Protein AF-A0A381RPK9-F1 (afdb_monomer_lite)

Organism: NCBI:txid408172

Foldseek 3Di:
DQDPVVQQVVQLVVLQVLLCVLLVHRWAFDPQCVPPNFAGTWDDFAQFIEGEHTEEEQDDDPVNVVVSQVSQVCRQVVDPPGRHYWRKYWYDNNPDPFIKIKTQPVLVVCLVVVDPDDDDDDSPDIDIDGSNVVSVSSCSNVPVDDDPDPPPPDDDD

InterPro domains:
  IPR011335 Restriction endonuclease type II-like [SSF52980] (7-74)
  IPR056931 Phage T5 D14-like [PF24608] (3-112)

Sequence (157 aa):
MTNSRDKGKRGEREVCHLLTEYLEQPITRELGASRDGGCDIKITMGQFTYFVEVKLYRKVTQASVAEWWTQAVRQANDDEHALNPVPVLIYRQSHWKHWEVMIPLHYMLWQLESTDKAMGKPHTHTVTICIKFLTHLMRMDTDGTISHGTMDIHMEK

pLDDT: mean 81.62, std 20.51, range [25.61, 98.56]

Structure (mmCIF, N/CA/C/O backbone):
data_AF-A0A381RPK9-F1
#
_entry.id   AF-A0A381RPK9-F1
#
loop_
_atom_site.group_PDB
_atom_site.id
_atom_site.type_symbol
_atom_site.label_atom_id
_atom_site.label_alt_id
_atom_site.label_comp_id
_atom_site.label_asym_id
_atom_site.label_entity_id
_atom_site.label_seq_id
_atom_site.pdbx_PDB_ins_code
_atom_site.Cartn_x
_atom_site.Cartn_y
_atom_site.Cartn_z
_atom_site.occupancy
_atom_site.B_iso_or_equiv
_atom_site.auth_seq_id
_atom_site.auth_comp_id
_atom_site.auth_asym_id
_atom_site.auth_atom_id
_atom_site.pdbx_PDB_model_num
ATOM 1 N N . MET A 1 1 ? -0.263 9.984 -26.248 1.00 39.69 1 MET A N 1
ATOM 2 C CA . MET A 1 1 ? 0.845 9.990 -25.269 1.00 39.69 1 MET A CA 1
ATOM 3 C C . MET A 1 1 ? 0.222 9.887 -23.877 1.00 39.69 1 MET A C 1
ATOM 5 O O . MET A 1 1 ? -0.329 10.868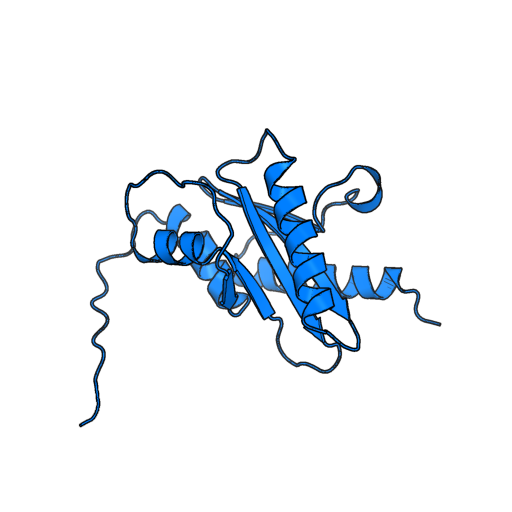 -23.406 1.00 39.69 1 MET A O 1
ATOM 9 N N . THR A 1 2 ? 0.146 8.694 -23.276 1.00 43.03 2 THR A N 1
ATOM 10 C CA . THR A 1 2 ? -0.501 8.514 -21.958 1.00 43.03 2 THR A CA 1
ATOM 11 C C . THR A 1 2 ? 0.419 9.074 -20.878 1.00 43.03 2 THR A C 1
ATOM 13 O O . THR A 1 2 ? 1.539 8.580 -20.721 1.00 43.03 2 THR A O 1
ATOM 16 N N . ASN A 1 3 ? -0.027 10.121 -20.186 1.00 55.28 3 ASN A N 1
ATOM 17 C CA . ASN A 1 3 ? 0.783 10.878 -19.239 1.00 55.28 3 ASN A CA 1
ATOM 18 C C . ASN A 1 3 ? 1.154 9.989 -18.034 1.00 55.28 3 ASN A C 1
ATOM 20 O O . ASN A 1 3 ? 0.355 9.150 -17.616 1.00 55.28 3 ASN A O 1
ATOM 24 N N . SER A 1 4 ? 2.355 10.148 -17.467 1.00 61.94 4 SER A N 1
ATOM 25 C CA . SER A 1 4 ? 2.826 9.353 -16.311 1.00 61.94 4 SER A CA 1
ATOM 26 C C . SER A 1 4 ? 1.820 9.395 -15.146 1.00 61.94 4 SER A C 1
ATOM 28 O O . SER A 1 4 ? 1.521 8.382 -14.514 1.00 61.94 4 SER A O 1
ATOM 30 N N . ARG A 1 5 ? 1.180 10.558 -14.971 1.00 63.41 5 ARG A N 1
ATOM 31 C CA . ARG A 1 5 ? 0.108 10.810 -13.997 1.00 63.41 5 ARG A CA 1
ATOM 32 C C . ARG A 1 5 ? -1.127 9.925 -14.179 1.00 63.41 5 ARG A C 1
ATOM 34 O O . ARG A 1 5 ? -1.723 9.515 -13.189 1.00 63.41 5 ARG A O 1
ATOM 41 N N . ASP A 1 6 ? -1.506 9.603 -15.412 1.00 68.69 6 ASP A N 1
ATOM 42 C CA . ASP A 1 6 ? -2.689 8.773 -15.679 1.00 68.69 6 ASP A CA 1
ATOM 43 C C . ASP A 1 6 ? -2.424 7.300 -15.355 1.00 68.69 6 ASP A C 1
ATOM 45 O O . ASP A 1 6 ? -3.332 6.572 -14.951 1.00 68.69 6 ASP A O 1
ATOM 49 N N . LYS A 1 7 ? -1.167 6.858 -15.504 1.00 67.94 7 LYS A N 1
ATOM 50 C CA . LYS A 1 7 ? -0.735 5.501 -15.145 1.00 67.94 7 LYS A CA 1
ATOM 51 C C . LYS A 1 7 ? -0.671 5.312 -13.632 1.00 67.94 7 LYS A C 1
ATOM 53 O O . LYS A 1 7 ? -1.172 4.296 -13.162 1.00 67.94 7 LYS A O 1
ATOM 58 N N . GLY A 1 8 ? -0.145 6.300 -12.900 1.00 75.06 8 GLY A N 1
ATOM 59 C CA . GLY A 1 8 ? -0.203 6.321 -11.432 1.00 75.06 8 GLY A CA 1
ATOM 60 C C . GLY A 1 8 ? -1.648 6.225 -10.946 1.00 75.06 8 GLY A C 1
ATOM 61 O O . GLY A 1 8 ? -2.020 5.261 -10.281 1.00 75.06 8 GLY A O 1
ATOM 62 N N . LYS A 1 9 ? -2.518 7.103 -11.472 1.00 83.50 9 LYS A N 1
ATOM 63 C CA . LYS A 1 9 ? -3.947 7.096 -11.132 1.00 83.50 9 LYS A CA 1
ATOM 64 C C . LYS A 1 9 ? -4.649 5.772 -11.399 1.00 83.50 9 LYS A C 1
ATOM 66 O O . LYS A 1 9 ? -5.527 5.389 -10.631 1.00 83.50 9 LYS A O 1
ATOM 71 N N . ARG A 1 10 ? -4.299 5.088 -12.490 1.00 90.12 10 ARG A N 1
ATOM 72 C CA . ARG A 1 10 ? -4.849 3.769 -12.816 1.00 90.12 10 ARG A CA 1
ATOM 73 C C . ARG A 1 10 ? -4.418 2.711 -11.803 1.00 90.12 10 ARG A C 1
ATOM 75 O O . ARG A 1 10 ? -5.279 1.971 -11.347 1.00 90.12 10 ARG A O 1
ATOM 82 N N . GLY A 1 11 ? -3.128 2.654 -11.472 1.00 92.81 11 GLY A N 1
ATOM 83 C CA . GLY A 1 11 ? -2.601 1.691 -10.505 1.00 92.81 11 GLY A CA 1
ATOM 84 C C . GLY A 1 11 ? -3.250 1.858 -9.135 1.00 92.81 11 GLY A C 1
ATOM 85 O O . GLY A 1 11 ? -3.808 0.906 -8.605 1.00 92.81 11 GLY A O 1
ATOM 86 N N . GLU A 1 12 ? -3.278 3.089 -8.626 1.00 94.69 12 GLU A N 1
ATOM 87 C CA . GLU A 1 12 ? -3.901 3.405 -7.338 1.00 94.69 12 GLU A CA 1
ATOM 88 C C . GLU A 1 12 ? -5.398 3.034 -7.310 1.00 94.69 12 GLU A C 1
ATOM 90 O O . GLU A 1 12 ? -5.875 2.447 -6.346 1.00 94.69 12 GLU A O 1
ATOM 95 N N . ARG A 1 13 ? -6.150 3.309 -8.388 1.00 95.25 13 ARG A N 1
ATOM 96 C CA . ARG A 1 13 ? -7.575 2.931 -8.484 1.00 95.25 13 ARG A CA 1
ATOM 97 C C . ARG A 1 13 ? -7.794 1.421 -8.494 1.00 95.25 13 ARG A C 1
ATOM 99 O O . ARG A 1 13 ? -8.740 0.949 -7.875 1.00 95.25 13 ARG A O 1
ATOM 106 N N . GLU A 1 14 ? -6.954 0.681 -9.211 1.00 96.62 14 GLU A N 1
ATOM 107 C CA . GLU A 1 14 ? -7.029 -0.781 -9.256 1.00 96.62 14 GLU A CA 1
ATOM 108 C C . GLU A 1 14 ? -6.756 -1.384 -7.874 1.00 96.62 14 GLU A C 1
ATOM 110 O O . GLU A 1 14 ? -7.495 -2.256 -7.429 1.00 96.62 14 GLU A O 1
ATOM 115 N N . VAL A 1 15 ? -5.753 -0.864 -7.161 1.00 97.88 15 VAL A N 1
ATOM 116 C CA . VAL A 1 15 ? -5.455 -1.280 -5.786 1.00 97.88 15 VAL A CA 1
ATOM 117 C C . VAL A 1 15 ? -6.607 -0.942 -4.836 1.00 97.88 15 VAL A C 1
ATOM 119 O O . VAL A 1 15 ? -7.032 -1.820 -4.094 1.00 97.88 15 VAL A O 1
ATOM 122 N N . CYS A 1 16 ? -7.180 0.266 -4.891 1.00 97.75 16 CYS A N 1
ATOM 123 C CA . CYS A 1 16 ? -8.367 0.608 -4.095 1.00 97.75 16 CYS A CA 1
ATOM 124 C C . CYS A 1 16 ? -9.542 -0.340 -4.354 1.00 97.75 16 CYS A C 1
ATOM 126 O O . CYS A 1 16 ? -10.229 -0.722 -3.410 1.00 97.75 16 CYS A O 1
ATOM 128 N N . HIS A 1 17 ? -9.773 -0.729 -5.611 1.00 97.88 17 HIS A N 1
ATOM 129 C CA . HIS A 1 17 ? -10.835 -1.670 -5.958 1.00 97.88 17 HIS A CA 1
ATOM 130 C C . HIS A 1 17 ? -10.601 -3.045 -5.324 1.00 97.88 17 HIS A C 1
ATOM 132 O O . HIS A 1 17 ? -11.497 -3.553 -4.660 1.00 97.88 17 HIS A O 1
ATOM 138 N N . LEU A 1 18 ? -9.388 -3.594 -5.450 1.00 98.00 18 LEU A N 1
ATOM 139 C CA . LEU A 1 18 ? -9.024 -4.879 -4.841 1.00 98.00 18 LEU A CA 1
ATOM 140 C C . LEU A 1 18 ? -9.113 -4.840 -3.311 1.00 98.00 18 LEU A C 1
ATOM 142 O O . LEU A 1 18 ? -9.632 -5.765 -2.698 1.00 98.00 18 LEU A O 1
ATOM 146 N N . LEU A 1 19 ? -8.627 -3.765 -2.686 1.00 98.06 19 LEU A N 1
ATOM 147 C CA . LEU A 1 19 ? -8.728 -3.590 -1.237 1.00 98.06 19 LEU A CA 1
ATOM 148 C C . LEU A 1 19 ? -10.188 -3.450 -0.793 1.00 98.06 19 LEU A C 1
ATOM 150 O O . LEU A 1 19 ? -10.560 -4.036 0.214 1.00 98.06 19 LEU A O 1
ATOM 154 N N . THR A 1 20 ? -11.022 -2.735 -1.554 1.00 97.62 20 THR A N 1
ATOM 155 C CA . THR A 1 20 ? -12.463 -2.619 -1.277 1.00 97.62 20 THR A CA 1
ATOM 156 C C . THR A 1 20 ? -13.158 -3.972 -1.362 1.00 97.62 20 THR A C 1
ATOM 158 O O . THR A 1 20 ? -13.935 -4.319 -0.478 1.00 97.62 20 THR A O 1
ATOM 161 N N . GLU A 1 21 ? -12.864 -4.744 -2.409 1.00 97.56 21 GLU A N 1
ATOM 162 C CA . GLU A 1 21 ? -13.416 -6.083 -2.614 1.00 97.56 21 GLU A CA 1
ATOM 163 C C . GLU A 1 21 ? -13.038 -7.024 -1.467 1.00 97.56 21 GLU A C 1
ATOM 165 O O . GLU A 1 21 ? -13.903 -7.686 -0.904 1.00 97.56 21 GLU A O 1
ATOM 170 N N . TYR A 1 22 ? -11.758 -7.067 -1.091 1.00 96.94 22 TYR A N 1
ATOM 171 C CA . TYR A 1 22 ? -11.274 -8.021 -0.095 1.00 96.94 22 TYR A CA 1
ATOM 172 C C . TYR A 1 22 ? -11.479 -7.594 1.353 1.00 96.94 22 TYR A C 1
ATOM 174 O O . TYR A 1 22 ? -11.533 -8.468 2.210 1.00 96.94 22 TYR A O 1
ATOM 182 N N . LEU A 1 23 ? -11.544 -6.293 1.648 1.00 95.31 23 LEU A N 1
ATOM 183 C CA . LEU A 1 23 ? -11.845 -5.800 2.994 1.00 95.31 23 LEU A CA 1
ATOM 184 C C . LEU A 1 23 ? -13.345 -5.608 3.218 1.00 95.31 23 LEU A C 1
ATOM 186 O O . LEU A 1 23 ? -13.746 -5.487 4.371 1.00 95.31 23 LEU A O 1
ATOM 190 N N . GLU A 1 24 ? -14.161 -5.638 2.160 1.00 95.38 24 GLU A N 1
ATOM 191 C CA . GLU A 1 24 ? -15.615 -5.410 2.201 1.00 95.38 24 GLU A CA 1
ATOM 192 C C . GLU A 1 24 ? -15.993 -4.032 2.776 1.00 95.38 24 GLU A C 1
ATOM 194 O O . GLU A 1 24 ? -17.066 -3.836 3.341 1.00 95.38 24 GLU A O 1
ATOM 199 N N . GLN A 1 25 ? -15.112 -3.044 2.597 1.00 93.81 25 GLN A N 1
ATOM 200 C CA . GLN A 1 25 ? -15.331 -1.654 3.000 1.00 93.81 25 GLN A CA 1
ATOM 201 C C . GLN A 1 25 ? -14.809 -0.688 1.930 1.00 93.81 25 GLN A C 1
ATOM 203 O O . GLN A 1 25 ? -13.827 -1.008 1.260 1.00 93.81 25 GLN A O 1
ATOM 208 N N . PRO A 1 26 ? -15.411 0.501 1.750 1.00 95.31 26 PRO A N 1
ATOM 209 C CA . PRO A 1 26 ? -14.961 1.450 0.736 1.00 95.31 26 PRO A CA 1
ATOM 210 C C . PRO A 1 26 ? -13.539 1.955 1.018 1.00 95.31 26 PRO A C 1
ATOM 212 O O . PRO A 1 26 ? -13.319 2.697 1.972 1.00 95.31 26 PRO A O 1
ATOM 215 N N . ILE A 1 27 ? -12.581 1.594 0.160 1.00 96.56 27 ILE A N 1
ATOM 216 C CA . ILE A 1 27 ? -11.208 2.103 0.213 1.00 96.56 27 ILE A CA 1
ATOM 217 C C . ILE A 1 27 ? -11.002 3.119 -0.906 1.00 96.56 27 ILE A C 1
ATOM 219 O O . ILE A 1 27 ? -11.182 2.819 -2.088 1.00 96.56 27 ILE A O 1
ATOM 223 N N . THR A 1 28 ? -10.579 4.326 -0.538 1.00 94.19 28 THR A N 1
ATOM 224 C CA . THR A 1 28 ? -10.304 5.413 -1.480 1.00 94.19 28 THR A CA 1
ATOM 225 C C . THR A 1 28 ? -8.866 5.889 -1.375 1.00 94.19 28 THR A C 1
ATOM 227 O O . THR A 1 28 ? -8.216 5.750 -0.348 1.00 94.19 28 THR A O 1
ATOM 230 N N . ARG A 1 29 ? -8.378 6.480 -2.462 1.00 93.06 29 ARG A N 1
ATOM 231 C CA . ARG A 1 29 ? -7.074 7.144 -2.510 1.00 93.06 29 ARG A CA 1
ATOM 232 C C . ARG A 1 29 ? -7.089 8.438 -1.704 1.00 93.06 29 ARG A C 1
ATOM 234 O O . ARG A 1 29 ? -8.101 9.140 -1.719 1.00 93.06 29 ARG A O 1
ATOM 241 N N . GLU A 1 30 ? -5.931 8.834 -1.198 1.00 89.62 30 GLU A N 1
ATOM 242 C CA . GLU A 1 30 ? -5.734 10.156 -0.608 1.00 89.62 30 GLU A CA 1
ATOM 243 C C . GLU A 1 30 ? -5.663 11.244 -1.693 1.00 89.62 30 GLU A C 1
ATOM 245 O O . GLU A 1 30 ? -4.825 11.235 -2.606 1.00 89.62 30 GLU A O 1
ATOM 250 N N . LEU A 1 31 ? -6.582 12.210 -1.629 1.00 78.75 31 LEU A N 1
ATOM 251 C CA . LEU A 1 31 ? -6.663 13.325 -2.575 1.00 78.75 31 LEU A CA 1
ATOM 252 C C . LEU A 1 31 ? -5.792 14.489 -2.093 1.00 78.75 31 LEU A C 1
ATOM 254 O O . LEU A 1 31 ? -6.297 15.483 -1.592 1.00 78.75 31 LEU A O 1
ATOM 258 N N . GLY A 1 32 ? -4.476 14.387 -2.268 1.00 67.38 32 GLY A N 1
ATOM 259 C CA . GLY A 1 32 ? -3.567 15.456 -1.826 1.00 67.38 32 GLY A CA 1
ATOM 260 C C . GLY A 1 32 ? -2.131 15.025 -1.573 1.00 67.38 32 GLY A C 1
ATOM 261 O O . GLY A 1 32 ? -1.255 15.882 -1.565 1.00 67.38 32 GLY A O 1
ATOM 262 N N . ALA A 1 33 ? -1.863 13.717 -1.496 1.00 64.38 33 ALA A N 1
ATOM 263 C CA . ALA A 1 33 ? -0.547 13.158 -1.163 1.00 64.38 33 ALA A CA 1
ATOM 264 C C . ALA A 1 33 ? 0.623 13.748 -1.978 1.00 64.38 33 ALA A C 1
ATOM 266 O O . ALA A 1 33 ? 1.715 13.974 -1.466 1.00 64.38 33 ALA A O 1
ATOM 267 N N . SER A 1 34 ? 0.387 14.088 -3.251 1.00 60.91 34 SER A N 1
ATOM 268 C CA . SER A 1 34 ? 1.400 14.715 -4.115 1.00 60.91 34 SER A CA 1
ATOM 269 C C . SER A 1 34 ? 1.747 16.176 -3.777 1.00 60.91 34 SER A C 1
ATOM 271 O O . SER A 1 34 ? 2.726 16.694 -4.307 1.00 60.91 34 SER A O 1
ATOM 273 N N . ARG A 1 35 ? 0.905 16.867 -2.999 1.00 57.56 35 ARG A N 1
ATOM 274 C CA . ARG A 1 35 ? 1.031 18.291 -2.643 1.00 57.56 35 ARG A CA 1
ATOM 275 C C . ARG A 1 35 ? 1.487 18.479 -1.203 1.00 57.56 35 ARG A C 1
ATOM 277 O O . ARG A 1 35 ? 2.389 19.274 -0.975 1.00 57.56 35 ARG A O 1
ATOM 284 N N . ASP A 1 36 ? 0.897 17.720 -0.288 1.00 59.47 36 ASP A N 1
ATOM 285 C CA . ASP A 1 36 ? 1.033 17.959 1.151 1.00 59.47 36 ASP A CA 1
ATOM 286 C C . ASP A 1 36 ? 1.970 16.943 1.833 1.00 59.47 36 ASP A C 1
ATOM 288 O O . ASP A 1 36 ? 2.204 17.011 3.036 1.00 59.47 36 ASP A O 1
ATOM 292 N N . GLY A 1 37 ? 2.546 16.015 1.056 1.00 66.06 37 GLY A N 1
ATOM 293 C CA . GLY A 1 37 ? 3.169 14.807 1.594 1.00 66.06 37 GLY A CA 1
ATOM 294 C C . GLY A 1 37 ? 2.112 13.761 1.966 1.00 66.06 37 GLY A C 1
ATOM 295 O O . GLY A 1 37 ? 0.913 14.031 1.938 1.00 66.06 37 GLY A O 1
ATOM 296 N N . GLY A 1 38 ? 2.543 12.533 2.256 1.00 80.94 38 GLY A N 1
ATOM 297 C CA . GLY A 1 38 ? 1.649 11.411 2.570 1.00 80.94 38 GLY A CA 1
ATOM 298 C C . GLY A 1 38 ? 1.751 10.258 1.574 1.00 80.94 38 GLY A C 1
ATOM 299 O O . GLY A 1 38 ? 2.625 10.264 0.707 1.00 80.94 38 GLY A O 1
ATOM 300 N N . CYS A 1 39 ? 0.890 9.255 1.741 1.00 90.06 39 CYS A N 1
ATOM 301 C CA . CYS A 1 39 ? 0.851 8.013 0.959 1.00 90.06 39 CYS A CA 1
ATOM 302 C C . CYS A 1 39 ? -0.335 7.989 -0.019 1.00 90.06 39 CYS A C 1
ATOM 304 O O . CYS A 1 39 ? -1.233 8.825 0.070 1.00 90.06 39 CYS A O 1
ATOM 306 N N . ASP A 1 40 ? -0.345 7.043 -0.960 1.00 94.12 40 ASP A N 1
ATOM 307 C CA . ASP A 1 40 ? -1.411 6.945 -1.966 1.00 94.12 40 ASP A CA 1
ATOM 308 C C . ASP A 1 40 ? -2.754 6.505 -1.359 1.00 94.12 40 ASP A C 1
ATOM 310 O O . ASP A 1 40 ? -3.820 6.952 -1.799 1.00 94.12 40 ASP A O 1
ATOM 314 N N . ILE A 1 41 ? -2.718 5.615 -0.363 1.00 95.69 41 ILE A N 1
ATOM 315 C CA . ILE A 1 41 ? -3.896 5.110 0.352 1.00 95.69 41 ILE A CA 1
ATOM 316 C C . ILE A 1 41 ? -3.543 4.993 1.838 1.00 95.69 41 ILE A C 1
ATOM 318 O O . ILE A 1 41 ? -2.559 4.339 2.192 1.00 95.69 41 ILE A O 1
ATOM 322 N N . LYS A 1 42 ? -4.377 5.571 2.707 1.00 95.25 42 LYS A N 1
ATOM 323 C CA . LYS A 1 42 ? -4.267 5.437 4.162 1.00 95.25 42 LYS A CA 1
ATOM 324 C C . LYS A 1 42 ? -5.454 4.644 4.698 1.00 95.25 42 LYS A C 1
ATOM 326 O O . LYS A 1 42 ? -6.601 4.943 4.380 1.00 95.25 42 LYS A O 1
ATOM 331 N N . ILE A 1 43 ? -5.186 3.616 5.497 1.00 95.19 43 ILE A N 1
ATOM 332 C CA . ILE A 1 43 ? -6.227 2.773 6.100 1.00 95.19 43 ILE A CA 1
ATOM 333 C C . ILE A 1 43 ? -5.944 2.673 7.591 1.00 95.19 43 ILE A C 1
ATOM 335 O O . ILE A 1 43 ? -4.836 2.320 7.969 1.00 95.19 43 ILE A O 1
ATOM 339 N N . THR A 1 44 ? -6.933 2.932 8.441 1.00 93.31 44 THR A N 1
ATOM 340 C CA . THR A 1 44 ? -6.834 2.638 9.876 1.00 93.31 44 THR A CA 1
ATOM 341 C C . THR A 1 44 ? -7.801 1.513 10.205 1.00 93.31 44 THR A C 1
ATOM 343 O O . THR A 1 44 ? -8.998 1.642 9.959 1.00 93.31 44 THR A O 1
ATOM 346 N N . MET A 1 45 ? -7.283 0.409 10.740 1.00 89.94 45 MET A N 1
ATOM 347 C CA . MET A 1 45 ? -8.074 -0.742 11.180 1.00 89.94 45 MET A CA 1
ATOM 348 C C . MET A 1 45 ? -7.525 -1.254 12.507 1.00 89.94 45 MET A C 1
ATOM 350 O O . MET A 1 45 ? -6.324 -1.496 12.634 1.00 89.94 45 MET A O 1
ATOM 354 N N . GLY A 1 46 ? -8.409 -1.404 13.495 1.00 87.12 46 GLY A N 1
ATOM 355 C CA . GLY A 1 46 ? -8.012 -1.749 14.857 1.00 87.12 46 GLY A CA 1
ATOM 356 C C . GLY A 1 46 ? -6.978 -0.757 15.395 1.00 87.12 46 GLY A C 1
ATOM 357 O O . GLY A 1 46 ? -7.191 0.454 15.373 1.00 87.12 46 GLY A O 1
ATOM 358 N N . GLN A 1 47 ? -5.842 -1.282 15.847 1.00 87.44 47 GLN A N 1
ATOM 359 C CA . GLN A 1 47 ? -4.746 -0.500 16.420 1.00 87.44 47 GLN A CA 1
ATOM 360 C C . GLN A 1 47 ? -3.648 -0.120 15.417 1.00 87.44 47 GLN A C 1
ATOM 362 O O . GLN A 1 47 ? -2.609 0.372 15.848 1.00 87.44 47 GLN A O 1
ATOM 367 N N . PHE A 1 48 ? -3.847 -0.358 14.117 1.00 91.44 48 PHE A N 1
ATOM 368 C CA . PHE A 1 48 ? -2.851 -0.110 13.075 1.00 91.44 48 PHE A CA 1
ATOM 369 C C . PHE A 1 48 ? -3.336 0.917 12.051 1.00 91.44 48 PHE A C 1
ATOM 371 O O . PHE A 1 48 ? -4.487 0.912 11.608 1.00 91.44 48 PHE A O 1
ATOM 378 N N . THR A 1 49 ? -2.412 1.769 11.622 1.00 93.69 49 THR A N 1
ATOM 379 C CA . THR A 1 49 ? -2.560 2.697 10.507 1.00 93.69 49 THR A CA 1
ATOM 380 C C . THR A 1 49 ? -1.598 2.279 9.402 1.00 93.69 49 THR A C 1
ATOM 382 O O . THR A 1 49 ? -0.379 2.337 9.549 1.00 93.69 49 THR A O 1
ATOM 385 N N . TYR A 1 50 ? -2.159 1.856 8.278 1.00 95.81 50 TYR A N 1
ATOM 386 C CA . TYR A 1 50 ? -1.455 1.396 7.093 1.00 95.81 50 TYR A CA 1
ATOM 387 C C . TYR A 1 50 ? -1.209 2.560 6.136 1.00 95.81 50 TYR A C 1
ATOM 389 O O . TYR A 1 50 ? -2.144 3.261 5.744 1.00 95.81 50 TYR A O 1
ATOM 397 N N . PHE A 1 51 ? 0.048 2.718 5.731 1.00 95.88 51 PHE A N 1
ATOM 398 C CA . PHE A 1 51 ? 0.506 3.715 4.768 1.00 95.88 51 PHE A CA 1
ATOM 399 C C . PHE A 1 51 ? 0.901 3.004 3.483 1.00 95.88 51 PHE A C 1
ATOM 401 O O . PHE A 1 51 ? 1.968 2.392 3.409 1.00 95.88 51 PHE A O 1
ATOM 408 N N . VAL A 1 52 ? 0.016 3.041 2.490 1.00 97.44 52 VAL A N 1
ATOM 409 C CA . VAL A 1 52 ? 0.170 2.275 1.255 1.00 97.44 52 VAL A CA 1
ATOM 410 C C . VAL A 1 52 ? 0.705 3.169 0.143 1.00 97.44 52 VAL A C 1
ATOM 412 O O . VAL A 1 52 ? 0.054 4.126 -0.272 1.00 97.44 52 VAL A O 1
ATOM 415 N N . GLU A 1 53 ? 1.866 2.802 -0.384 1.00 96.81 53 GLU A N 1
ATOM 416 C CA . GLU A 1 53 ? 2.449 3.375 -1.595 1.00 96.81 53 GLU A CA 1
ATOM 417 C C . GLU A 1 53 ? 2.218 2.423 -2.778 1.00 96.81 53 GLU A C 1
ATOM 419 O O . GLU A 1 53 ? 2.514 1.228 -2.690 1.00 96.81 53 GLU A O 1
ATOM 424 N N . VAL A 1 54 ? 1.712 2.934 -3.903 1.00 96.62 54 VAL A N 1
ATOM 425 C CA . VAL A 1 54 ? 1.325 2.143 -5.076 1.00 96.62 54 VAL A CA 1
ATOM 426 C C . VAL A 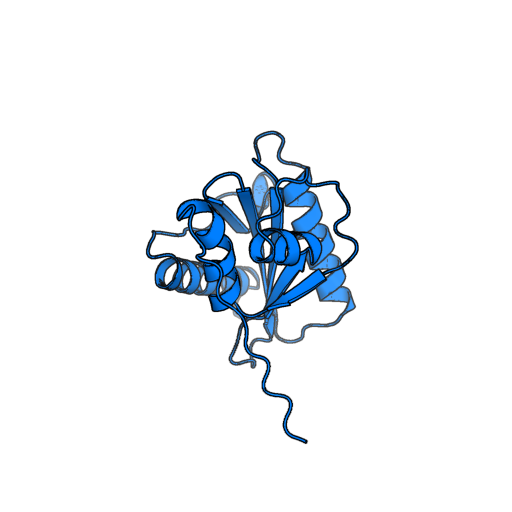1 54 ? 2.192 2.477 -6.290 1.00 96.62 54 VAL A C 1
ATOM 428 O O . VAL A 1 54 ? 2.198 3.592 -6.807 1.00 96.62 54 VAL A O 1
ATOM 431 N N . LYS A 1 55 ? 2.884 1.474 -6.845 1.00 95.88 55 LYS A N 1
ATOM 432 C CA . LYS A 1 55 ? 3.797 1.656 -7.988 1.00 95.88 55 LYS A CA 1
ATOM 433 C C . LYS A 1 55 ? 3.462 0.732 -9.161 1.00 95.88 55 LYS A C 1
ATOM 435 O O . LYS A 1 55 ? 3.650 -0.481 -9.108 1.00 95.88 55 LYS A O 1
ATOM 440 N N . LEU A 1 56 ? 3.033 1.321 -10.281 1.00 95.06 56 LEU A N 1
ATOM 441 C CA . LEU A 1 56 ? 2.766 0.613 -11.541 1.00 95.06 56 LEU A CA 1
ATOM 442 C C . LEU A 1 56 ? 3.743 1.052 -12.637 1.00 95.06 56 LEU A C 1
ATOM 444 O O . LEU A 1 56 ? 3.621 2.148 -13.187 1.00 95.06 56 LEU A O 1
ATOM 448 N N . TYR A 1 57 ? 4.686 0.180 -13.003 1.00 93.94 57 TYR A N 1
ATOM 449 C CA . TYR A 1 57 ? 5.759 0.510 -13.953 1.00 93.94 57 TYR A CA 1
ATOM 450 C C . TYR A 1 57 ? 5.904 -0.532 -15.056 1.00 93.94 57 TYR A C 1
ATOM 452 O O . TYR A 1 57 ? 5.533 -1.684 -14.900 1.00 93.94 57 TYR A O 1
ATOM 460 N N . ARG A 1 58 ? 6.474 -0.153 -16.207 1.00 93.12 58 ARG A N 1
ATOM 461 C CA . ARG A 1 58 ? 6.746 -1.120 -17.290 1.00 93.12 58 ARG A CA 1
ATOM 462 C C . ARG A 1 58 ? 7.808 -2.146 -16.889 1.00 93.12 58 ARG A C 1
ATOM 464 O O . ARG A 1 58 ? 7.712 -3.303 -17.286 1.00 93.12 58 ARG A O 1
ATOM 471 N N . LYS A 1 59 ? 8.814 -1.685 -16.145 1.00 94.19 59 LYS A N 1
ATOM 472 C CA . LYS A 1 59 ? 9.935 -2.462 -15.625 1.00 94.19 59 LYS A CA 1
ATOM 473 C C . LYS A 1 59 ? 10.133 -2.084 -14.163 1.00 94.19 59 LYS A C 1
ATOM 475 O O . LYS A 1 59 ? 10.182 -0.896 -13.857 1.00 94.19 59 LYS A O 1
ATOM 480 N N . VAL A 1 60 ? 10.252 -3.083 -13.299 1.00 94.69 60 VAL A N 1
ATOM 481 C CA . VAL A 1 60 ? 10.592 -2.917 -11.881 1.00 94.69 60 VAL A CA 1
ATOM 482 C C . VAL A 1 60 ? 12.006 -3.455 -11.677 1.00 94.69 60 VAL A C 1
ATOM 484 O O . VAL A 1 60 ? 12.369 -4.483 -12.250 1.00 94.69 60 VAL A O 1
ATOM 487 N N . THR A 1 61 ? 12.822 -2.738 -10.908 1.00 96.62 61 THR A N 1
ATOM 488 C CA . THR A 1 61 ? 14.179 -3.161 -10.537 1.00 96.62 61 THR A CA 1
ATOM 489 C C . THR A 1 61 ? 14.303 -3.198 -9.021 1.00 96.62 61 THR A C 1
ATOM 491 O O . THR A 1 61 ? 13.550 -2.508 -8.339 1.00 96.62 61 THR A O 1
ATOM 494 N N . GLN A 1 62 ? 15.272 -3.951 -8.498 1.00 94.50 62 GLN A N 1
ATOM 495 C CA . GLN A 1 62 ? 15.534 -3.999 -7.054 1.00 94.50 62 GLN A CA 1
ATOM 496 C C . GLN A 1 62 ? 15.838 -2.608 -6.477 1.00 94.50 62 GLN A C 1
ATOM 498 O O . GLN A 1 62 ? 15.318 -2.255 -5.425 1.00 94.50 62 GLN A O 1
ATOM 503 N N . ALA A 1 63 ? 16.594 -1.779 -7.206 1.00 95.81 63 ALA A N 1
ATOM 504 C CA . ALA A 1 63 ? 16.861 -0.397 -6.805 1.00 95.81 63 ALA A CA 1
ATOM 505 C C . ALA A 1 63 ? 15.576 0.443 -6.719 1.00 95.81 63 ALA A C 1
ATOM 507 O O . ALA A 1 63 ? 15.384 1.167 -5.748 1.00 95.81 63 ALA A O 1
ATOM 508 N N . SER A 1 64 ? 14.669 0.300 -7.692 1.00 96.06 64 SER A N 1
ATOM 509 C CA . SER A 1 64 ? 13.374 0.988 -7.656 1.00 96.06 64 SER A CA 1
ATOM 510 C C . SER A 1 64 ? 12.525 0.534 -6.469 1.00 96.06 64 SER A C 1
ATOM 512 O O . SER A 1 64 ? 11.959 1.368 -5.777 1.00 96.06 64 SER A O 1
ATOM 514 N N . VAL A 1 65 ? 12.467 -0.775 -6.197 1.00 96.50 65 VAL A N 1
ATOM 515 C CA . VAL A 1 65 ? 11.724 -1.314 -5.045 1.00 96.50 65 VAL A CA 1
ATOM 516 C C . VAL A 1 65 ? 12.288 -0.773 -3.731 1.00 96.50 65 VAL A C 1
ATOM 518 O O . VAL A 1 65 ? 11.514 -0.351 -2.878 1.00 96.50 65 VAL A O 1
ATOM 521 N N . ALA A 1 66 ? 13.614 -0.721 -3.583 1.00 95.06 66 ALA A N 1
ATOM 522 C CA . ALA A 1 66 ? 14.258 -0.167 -2.394 1.00 95.06 66 ALA A CA 1
ATOM 523 C C . ALA A 1 66 ? 13.923 1.321 -2.189 1.00 95.06 66 ALA A C 1
ATOM 525 O O . ALA A 1 66 ? 13.565 1.719 -1.083 1.00 95.06 66 ALA A O 1
ATOM 526 N N . GLU A 1 67 ? 13.970 2.126 -3.25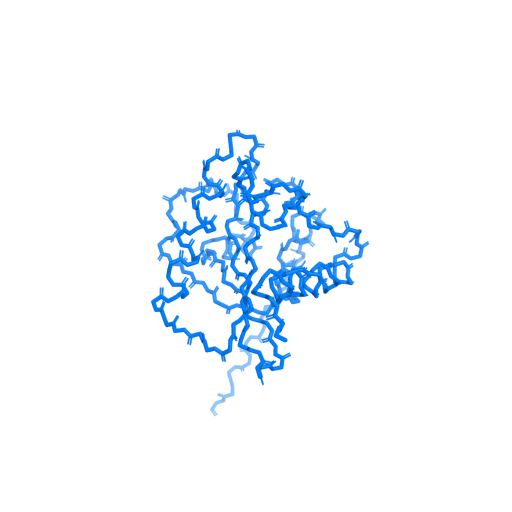4 1.00 96.12 67 GLU A N 1
ATOM 527 C CA . GLU A 1 67 ? 13.592 3.545 -3.219 1.00 96.12 67 GLU A CA 1
ATOM 528 C C . GLU A 1 67 ? 12.127 3.731 -2.796 1.00 96.12 67 GLU A C 1
ATOM 530 O O . GLU A 1 67 ? 11.820 4.518 -1.899 1.00 96.12 67 GLU A O 1
ATOM 535 N N . TRP A 1 68 ? 11.213 2.973 -3.404 1.00 96.44 68 TRP A N 1
ATOM 536 C CA . TRP A 1 68 ? 9.788 3.044 -3.082 1.00 96.44 68 TRP A CA 1
ATOM 537 C C . TRP A 1 68 ? 9.491 2.554 -1.664 1.00 96.44 68 TRP A C 1
ATOM 539 O O . TRP A 1 68 ? 8.619 3.100 -0.993 1.00 96.44 68 TRP A O 1
ATOM 549 N N . TRP A 1 69 ? 10.241 1.565 -1.178 1.00 96.44 69 TRP A N 1
ATOM 550 C CA . TRP A 1 69 ? 10.143 1.110 0.202 1.00 96.44 69 TRP A CA 1
ATOM 551 C C . TRP A 1 69 ? 10.582 2.194 1.188 1.00 96.44 69 TRP A C 1
ATOM 553 O O . TRP A 1 69 ? 9.881 2.456 2.162 1.00 96.44 69 TRP A O 1
ATOM 563 N N . THR A 1 70 ? 11.697 2.883 0.920 1.00 94.00 70 THR A N 1
ATOM 564 C CA . THR A 1 70 ? 12.122 4.036 1.728 1.00 94.00 70 THR A CA 1
ATOM 565 C C . THR A 1 70 ? 11.043 5.118 1.768 1.00 94.00 70 THR A C 1
ATOM 567 O O . THR A 1 70 ? 10.808 5.698 2.827 1.00 94.00 70 THR A O 1
ATOM 570 N N . GLN A 1 71 ? 10.352 5.357 0.649 1.00 92.44 71 GLN A N 1
ATOM 571 C CA . GLN A 1 71 ? 9.228 6.290 0.595 1.00 92.44 71 GLN A CA 1
ATOM 572 C C . GLN A 1 71 ? 8.076 5.852 1.519 1.00 92.44 71 GLN A C 1
ATOM 574 O O . GLN A 1 71 ? 7.648 6.651 2.352 1.00 92.44 71 GLN A O 1
ATOM 579 N N . ALA A 1 72 ? 7.633 4.592 1.435 1.00 93.69 72 ALA A N 1
ATOM 580 C CA . ALA A 1 72 ? 6.561 4.055 2.281 1.00 93.69 72 ALA A CA 1
ATOM 581 C C . ALA A 1 72 ? 6.916 4.117 3.779 1.00 93.69 72 ALA A C 1
ATOM 583 O O . ALA A 1 72 ? 6.115 4.555 4.603 1.00 93.69 72 ALA A O 1
ATOM 584 N N . VAL A 1 73 ? 8.150 3.739 4.137 1.00 93.56 73 VAL A N 1
ATOM 585 C CA . VAL A 1 73 ? 8.660 3.808 5.518 1.00 93.56 73 VAL A CA 1
ATOM 586 C C . VAL A 1 73 ? 8.686 5.243 6.030 1.00 93.56 73 VAL A C 1
ATOM 588 O O . VAL A 1 73 ? 8.315 5.488 7.176 1.00 93.56 73 VAL A O 1
ATOM 591 N N . ARG A 1 74 ? 9.120 6.201 5.209 1.00 91.38 74 ARG A N 1
ATOM 592 C CA . ARG A 1 74 ? 9.130 7.612 5.595 1.00 91.38 74 ARG A CA 1
ATOM 593 C C . ARG A 1 74 ? 7.713 8.126 5.855 1.00 91.38 74 ARG A C 1
ATOM 595 O O . ARG A 1 74 ? 7.469 8.673 6.918 1.00 91.38 74 ARG A O 1
ATOM 602 N N . GLN A 1 75 ? 6.779 7.889 4.933 1.00 89.94 75 GLN A N 1
ATOM 603 C CA . GLN A 1 75 ? 5.379 8.312 5.084 1.00 89.94 75 GLN A CA 1
ATOM 604 C C . GLN A 1 75 ? 4.746 7.760 6.369 1.00 89.94 75 GLN A C 1
ATOM 606 O O . GLN A 1 75 ? 4.043 8.485 7.060 1.00 89.94 75 GLN A O 1
ATOM 611 N N . ALA A 1 76 ? 5.033 6.499 6.702 1.00 90.69 76 ALA A N 1
ATOM 612 C CA . ALA A 1 76 ? 4.540 5.862 7.918 1.00 90.69 76 ALA A CA 1
ATOM 613 C C . ALA A 1 76 ? 5.149 6.451 9.205 1.00 90.69 76 ALA A C 1
ATOM 615 O O . ALA A 1 76 ? 4.499 6.463 10.244 1.00 90.69 76 ALA A O 1
ATOM 616 N N . ASN A 1 77 ? 6.399 6.923 9.158 1.00 88.19 77 ASN A N 1
ATOM 617 C CA . ASN A 1 77 ? 7.078 7.498 10.322 1.00 88.19 77 ASN A CA 1
ATOM 618 C C . ASN A 1 77 ? 6.803 8.992 10.525 1.00 88.19 77 ASN A C 1
ATOM 620 O O . ASN A 1 77 ? 6.893 9.449 11.661 1.00 88.19 77 ASN A O 1
ATOM 624 N N . ASP A 1 78 ? 6.509 9.727 9.452 1.00 87.62 78 ASP A N 1
ATOM 625 C CA . ASP A 1 78 ? 6.309 11.182 9.480 1.00 87.62 78 ASP A CA 1
ATOM 626 C C . ASP A 1 78 ? 4.909 11.574 10.020 1.00 87.62 78 ASP A C 1
ATOM 628 O O . ASP A 1 78 ? 4.658 12.750 10.277 1.00 87.62 78 ASP A O 1
ATOM 632 N N . ASP A 1 79 ? 3.991 10.617 10.207 1.00 85.69 79 ASP A N 1
ATOM 633 C CA . ASP A 1 79 ? 2.633 10.857 10.713 1.00 85.69 79 ASP A CA 1
ATOM 634 C C . ASP A 1 79 ? 2.524 10.588 12.225 1.00 85.69 79 ASP A C 1
ATOM 636 O O . ASP A 1 79 ? 2.408 9.447 12.676 1.00 85.69 79 ASP A O 1
ATOM 640 N N . GLU A 1 80 ? 2.526 11.661 13.016 1.00 85.69 80 GLU A N 1
ATOM 641 C CA . GLU A 1 80 ? 2.455 11.609 14.485 1.00 85.69 80 GLU A CA 1
ATOM 642 C C . GLU A 1 80 ? 1.100 11.122 15.028 1.00 85.69 80 GLU A C 1
ATOM 644 O O . GLU A 1 80 ? 0.988 10.782 16.206 1.00 85.69 80 GLU A O 1
ATOM 649 N N . HIS A 1 81 ? 0.062 11.078 14.189 1.00 87.06 81 HIS A N 1
ATOM 650 C CA . HIS A 1 81 ? -1.282 10.643 14.572 1.00 87.06 81 HIS A CA 1
ATOM 651 C C . HIS A 1 81 ? -1.561 9.180 14.209 1.00 87.06 81 HIS A C 1
ATOM 653 O O . HIS A 1 81 ? -2.656 8.676 14.471 1.00 87.06 81 HIS A O 1
ATOM 659 N N . ALA A 1 82 ? -0.596 8.491 13.598 1.00 86.25 82 ALA A N 1
ATOM 660 C CA . ALA A 1 82 ? -0.718 7.088 13.244 1.00 86.25 82 ALA A CA 1
ATOM 661 C C . ALA A 1 82 ? -0.725 6.179 14.480 1.00 86.25 82 ALA A C 1
ATOM 663 O O . ALA A 1 82 ? 0.152 6.256 15.342 1.00 86.25 82 ALA A O 1
ATOM 664 N N . LEU A 1 83 ? -1.667 5.239 14.520 1.00 86.31 83 LEU A N 1
ATOM 665 C CA . LEU A 1 83 ? -1.649 4.139 15.480 1.00 86.31 83 LEU A CA 1
ATOM 666 C C . LEU A 1 83 ? -0.755 3.038 14.910 1.00 86.31 83 LEU A C 1
ATOM 668 O O . LEU A 1 83 ? -1.021 2.586 13.804 1.00 86.31 83 LEU A O 1
ATOM 672 N N . ASN A 1 84 ? 0.307 2.633 15.616 1.00 87.69 84 ASN A N 1
ATOM 673 C CA . ASN A 1 84 ? 1.225 1.558 15.195 1.00 87.69 84 ASN A CA 1
ATOM 674 C C . ASN A 1 84 ? 1.491 1.550 13.669 1.00 87.69 84 ASN A C 1
ATOM 676 O O . ASN A 1 84 ? 1.019 0.657 12.967 1.00 87.69 84 ASN A O 1
ATOM 680 N N . PRO A 1 85 ? 2.177 2.564 13.117 1.00 91.44 85 PRO A N 1
ATOM 681 C CA . PRO A 1 85 ? 2.243 2.767 11.673 1.00 91.44 85 PRO A CA 1
ATOM 682 C C . PRO A 1 85 ? 2.855 1.573 10.926 1.00 91.44 85 PRO A C 1
ATOM 684 O O . PRO A 1 85 ? 3.956 1.117 11.249 1.00 91.44 85 PRO A O 1
ATOM 687 N N . VAL A 1 86 ? 2.169 1.108 9.878 1.00 94.31 86 VAL A N 1
ATOM 688 C CA . VAL A 1 86 ? 2.612 0.005 9.012 1.00 94.31 86 VAL A CA 1
ATOM 689 C C . VAL A 1 86 ? 2.892 0.536 7.606 1.00 94.31 86 VAL A C 1
ATOM 691 O O . VAL A 1 86 ? 1.949 0.875 6.885 1.00 94.31 86 VAL A O 1
ATOM 694 N N . PRO A 1 87 ? 4.161 0.596 7.168 1.00 96.44 87 PRO A N 1
ATOM 695 C CA . PRO A 1 87 ? 4.474 0.894 5.779 1.00 96.44 87 PRO A CA 1
ATOM 696 C C . PRO A 1 87 ? 4.120 -0.297 4.886 1.00 96.44 87 PRO A C 1
ATOM 698 O O . PRO A 1 87 ? 4.475 -1.440 5.182 1.00 96.44 87 PRO A O 1
ATOM 701 N N . VAL A 1 88 ? 3.453 -0.023 3.768 1.00 97.81 88 VAL A N 1
ATOM 702 C CA . VAL A 1 88 ? 3.044 -1.025 2.782 1.00 97.81 88 VAL A CA 1
ATOM 703 C C . VAL A 1 88 ? 3.431 -0.529 1.394 1.00 97.81 88 VAL A C 1
ATOM 705 O O . VAL A 1 88 ? 3.029 0.552 0.976 1.00 97.81 88 VAL A O 1
ATOM 708 N N . LEU A 1 89 ? 4.183 -1.332 0.646 1.00 98.25 89 LEU A N 1
ATOM 709 C CA . LEU A 1 89 ? 4.475 -1.056 -0.759 1.00 98.25 89 LEU A CA 1
ATOM 710 C C . LEU A 1 89 ? 3.729 -2.061 -1.634 1.00 98.25 89 LEU A C 1
ATOM 712 O O . LEU A 1 89 ? 4.006 -3.256 -1.579 1.00 98.25 89 LEU A O 1
ATOM 716 N N . ILE A 1 90 ? 2.825 -1.573 -2.478 1.00 98.38 90 ILE A N 1
ATOM 717 C CA . ILE A 1 90 ? 2.105 -2.379 -3.463 1.00 98.38 90 ILE A CA 1
ATOM 718 C C . ILE A 1 90 ? 2.629 -2.026 -4.847 1.00 98.38 90 ILE A C 1
ATOM 720 O O . ILE A 1 90 ? 2.504 -0.894 -5.310 1.00 98.38 90 ILE A O 1
ATOM 724 N N . TYR A 1 91 ? 3.223 -2.986 -5.545 1.00 97.75 91 TYR A N 1
ATOM 725 C CA . TYR A 1 91 ? 3.829 -2.717 -6.841 1.00 97.75 91 TYR A CA 1
ATOM 726 C C . TYR A 1 91 ? 3.581 -3.825 -7.850 1.00 97.75 91 TYR A C 1
ATOM 728 O O . TYR A 1 91 ? 3.338 -4.983 -7.518 1.00 97.75 91 TYR A O 1
ATOM 736 N N .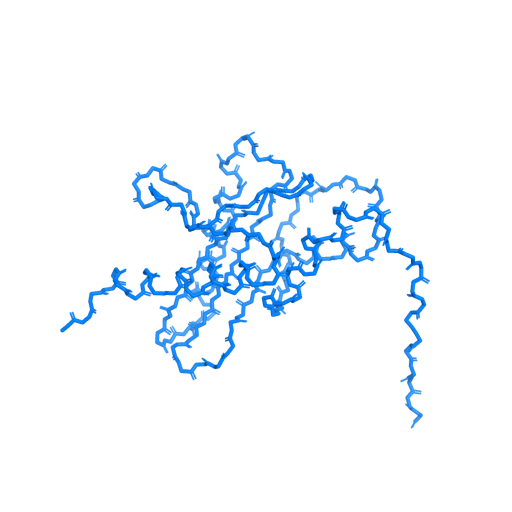 ARG A 1 92 ? 3.613 -3.452 -9.128 1.00 96.44 92 ARG A N 1
ATOM 737 C CA . ARG A 1 92 ? 3.419 -4.396 -10.226 1.00 96.44 92 ARG A CA 1
ATOM 738 C C . ARG A 1 92 ? 4.097 -3.911 -11.498 1.00 96.44 92 ARG A C 1
ATOM 740 O O . ARG A 1 92 ? 4.033 -2.727 -11.842 1.00 96.44 92 ARG A O 1
ATOM 747 N N . GLN A 1 93 ? 4.691 -4.839 -12.251 1.00 95.25 93 GLN A N 1
ATOM 748 C CA . GLN A 1 93 ? 5.060 -4.550 -13.636 1.00 95.25 93 GLN A CA 1
ATOM 749 C C . GLN A 1 93 ? 3.826 -4.586 -14.538 1.00 95.25 93 GLN A C 1
ATOM 751 O O . GLN A 1 93 ? 2.998 -5.475 -14.420 1.00 95.25 93 GLN A O 1
ATOM 756 N N . SER A 1 94 ? 3.703 -3.685 -15.507 1.00 92.44 94 SER A N 1
ATOM 757 C CA . SER A 1 94 ? 2.483 -3.555 -16.320 1.00 92.44 94 SER A CA 1
ATOM 758 C C . SER A 1 94 ? 2.061 -4.820 -17.084 1.00 92.44 94 SER A C 1
ATOM 760 O O . SER A 1 94 ? 0.927 -4.893 -17.536 1.00 92.44 94 SER A O 1
ATOM 762 N N . HIS A 1 95 ? 2.974 -5.773 -17.286 1.00 92.00 95 HIS A N 1
ATOM 763 C CA . HIS A 1 95 ? 2.725 -7.050 -17.959 1.00 92.00 95 HIS A CA 1
ATOM 764 C C . HIS A 1 95 ? 2.540 -8.229 -16.984 1.00 92.00 95 HIS A C 1
ATOM 766 O O . HIS A 1 95 ? 2.315 -9.355 -17.422 1.00 92.00 95 HIS A O 1
ATOM 772 N N . TRP A 1 96 ? 2.658 -7.997 -15.675 1.00 95.38 96 TRP A N 1
ATOM 773 C CA . TRP A 1 96 ? 2.396 -8.996 -14.644 1.00 95.38 96 TRP A CA 1
ATOM 774 C C . TRP A 1 96 ? 0.899 -9.122 -14.377 1.00 95.38 96 TRP A C 1
ATOM 776 O O . TRP A 1 96 ? 0.156 -8.144 -14.444 1.00 95.38 96 TRP A O 1
ATOM 786 N N . LYS A 1 97 ? 0.468 -10.339 -14.034 1.00 93.50 97 LYS A N 1
ATOM 787 C CA . LYS A 1 97 ? -0.933 -10.631 -13.699 1.00 93.50 97 LYS A CA 1
ATOM 788 C C . LYS A 1 97 ? -1.304 -10.222 -12.273 1.00 93.50 97 LYS A C 1
ATOM 790 O O . LYS A 1 97 ? -2.451 -9.868 -12.030 1.00 93.50 97 LYS A O 1
ATOM 795 N N . HIS A 1 98 ? -0.345 -10.252 -11.351 1.00 94.44 98 HIS A N 1
ATOM 796 C CA . HIS A 1 98 ? -0.585 -10.068 -9.920 1.00 94.44 98 HIS A CA 1
ATOM 797 C C . HIS A 1 98 ? 0.213 -8.890 -9.371 1.00 94.44 98 HIS A C 1
ATOM 799 O O . HIS A 1 98 ? 1.273 -8.555 -9.897 1.00 94.44 98 HIS A O 1
ATOM 805 N N . TRP A 1 99 ? -0.336 -8.255 -8.339 1.00 98.00 99 TRP A N 1
ATOM 806 C CA . TRP A 1 99 ? 0.351 -7.244 -7.547 1.00 98.00 99 TRP A CA 1
ATOM 807 C C . TRP A 1 99 ? 1.166 -7.913 -6.446 1.00 98.00 99 TRP A C 1
ATOM 809 O O . TRP A 1 99 ? 0.670 -8.826 -5.785 1.00 98.00 99 TRP A O 1
ATOM 819 N N . GLU A 1 100 ? 2.376 -7.412 -6.245 1.00 98.00 100 GLU A N 1
ATOM 820 C CA . GLU A 1 100 ? 3.243 -7.774 -5.132 1.00 98.00 100 GLU A CA 1
ATOM 821 C C . GLU A 1 100 ? 3.042 -6.774 -3.995 1.00 98.00 100 GLU A C 1
ATOM 823 O O . GLU A 1 100 ? 2.900 -5.571 -4.236 1.00 98.00 100 GLU A O 1
ATOM 828 N N . VAL A 1 101 ? 3.042 -7.267 -2.761 1.00 98.56 101 VAL A N 1
ATOM 829 C CA . VAL A 1 101 ? 2.880 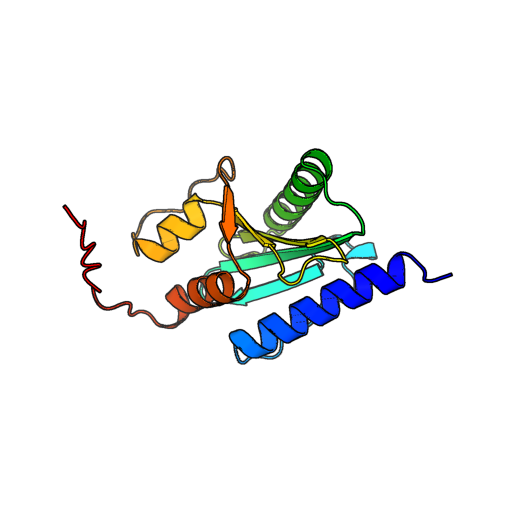-6.456 -1.555 1.00 98.56 101 VAL A CA 1
ATOM 830 C C . VAL A 1 101 ? 4.054 -6.692 -0.630 1.00 98.56 101 VAL A C 1
ATOM 832 O O . VAL A 1 101 ? 4.232 -7.794 -0.131 1.00 98.56 101 VAL A O 1
ATOM 835 N N . MET A 1 102 ? 4.824 -5.651 -0.358 1.00 98.12 102 MET A N 1
ATOM 836 C CA . MET A 1 102 ? 5.954 -5.687 0.558 1.00 98.12 102 MET A CA 1
ATOM 837 C C . MET A 1 102 ? 5.576 -5.019 1.881 1.00 98.12 102 MET A C 1
ATOM 839 O O . MET A 1 102 ? 5.095 -3.884 1.897 1.00 98.12 102 MET A O 1
ATOM 843 N N . ILE A 1 103 ? 5.795 -5.744 2.979 1.00 97.00 103 ILE A N 1
ATOM 844 C CA . ILE A 1 103 ? 5.507 -5.325 4.360 1.00 97.00 103 ILE A CA 1
ATOM 845 C C . ILE A 1 103 ? 6.678 -5.674 5.288 1.00 97.00 103 ILE A C 1
ATOM 847 O O . ILE A 1 103 ? 7.528 -6.496 4.918 1.00 97.00 103 ILE A O 1
ATOM 851 N N . PRO A 1 104 ? 6.742 -5.111 6.509 1.00 94.81 104 PRO A N 1
ATOM 852 C CA . PRO A 1 104 ? 7.736 -5.523 7.490 1.00 94.81 104 PRO A CA 1
ATOM 853 C C . PRO A 1 104 ? 7.503 -6.976 7.920 1.00 94.81 104 PRO A C 1
ATOM 855 O O . PRO A 1 104 ? 6.391 -7.353 8.290 1.00 94.81 104 PRO A O 1
ATOM 858 N N . LEU A 1 105 ? 8.562 -7.789 7.928 1.00 89.38 105 LEU A N 1
ATOM 859 C CA . LEU A 1 105 ? 8.478 -9.194 8.340 1.00 89.38 105 LEU A CA 1
ATOM 860 C C . LEU A 1 105 ? 7.992 -9.323 9.790 1.00 89.38 105 LEU A C 1
ATOM 862 O O . LEU A 1 105 ? 7.160 -10.173 10.085 1.00 89.38 105 LEU A O 1
ATOM 866 N N . HIS A 1 106 ? 8.471 -8.452 10.682 1.00 83.31 106 HIS A N 1
ATOM 867 C CA . HIS A 1 106 ? 8.065 -8.462 12.089 1.00 83.31 106 HIS A CA 1
ATOM 868 C C . HIS A 1 106 ? 6.567 -8.192 12.272 1.00 83.31 106 HIS A C 1
ATOM 870 O O . HIS A 1 106 ? 5.969 -8.772 13.167 1.00 83.31 106 HIS A O 1
ATOM 876 N N . TYR A 1 107 ? 5.958 -7.354 11.424 1.00 88.88 107 TYR A N 1
ATOM 877 C CA . TYR A 1 107 ? 4.520 -7.090 11.470 1.00 88.88 107 TYR A CA 1
ATOM 878 C C . TYR A 1 107 ? 3.739 -8.348 11.076 1.00 88.88 107 TYR A C 1
ATOM 880 O O . TYR A 1 107 ? 2.812 -8.733 11.777 1.00 88.88 107 TYR A O 1
ATOM 888 N N . MET A 1 108 ? 4.160 -9.039 10.008 1.00 90.06 108 MET A N 1
ATOM 889 C CA . MET A 1 108 ? 3.534 -10.304 9.614 1.00 90.06 108 MET A CA 1
ATOM 890 C C . MET A 1 108 ? 3.634 -11.351 10.730 1.00 90.06 108 MET A C 1
ATOM 892 O O . MET A 1 108 ? 2.637 -11.979 11.060 1.00 90.06 108 MET A O 1
ATOM 896 N N . LEU A 1 109 ? 4.817 -11.530 11.324 1.00 86.12 109 LEU A N 1
ATOM 897 C CA . LEU A 1 109 ? 5.007 -12.485 12.420 1.00 86.12 109 LEU A CA 1
ATOM 898 C C . LEU A 1 109 ? 4.160 -12.120 13.642 1.00 86.12 109 LEU A C 1
ATOM 900 O O . LEU A 1 109 ? 3.522 -12.991 14.215 1.00 86.12 109 LEU A O 1
ATOM 904 N N . TRP A 1 110 ? 4.093 -10.835 13.995 1.00 83.19 110 TRP A N 1
ATOM 905 C CA . TRP A 1 110 ? 3.263 -10.356 15.097 1.00 83.19 110 TRP A CA 1
ATOM 906 C C . TRP A 1 110 ? 1.776 -10.682 14.882 1.00 83.19 110 TRP A C 1
ATOM 908 O O . TRP A 1 110 ? 1.141 -11.232 15.779 1.00 83.19 110 TRP A O 1
ATOM 918 N N . GLN A 1 111 ? 1.256 -10.436 13.673 1.00 83.81 111 GLN A N 1
ATOM 919 C CA . GLN A 1 111 ? -0.124 -10.781 13.304 1.00 83.81 111 GLN A CA 1
ATOM 920 C C . GLN A 1 111 ? -0.386 -12.293 13.396 1.00 83.81 111 GLN A C 1
ATOM 922 O O . GLN A 1 111 ? -1.446 -12.718 13.845 1.00 83.81 111 GLN A O 1
ATOM 927 N N . LEU A 1 112 ? 0.586 -13.118 12.996 1.00 81.88 112 LEU A N 1
ATOM 928 C CA . LEU A 1 112 ? 0.457 -14.578 12.999 1.00 81.88 112 LEU A CA 1
ATOM 929 C C . LEU A 1 112 ? 0.594 -15.210 14.391 1.00 81.88 112 LEU A C 1
ATOM 931 O O . LEU A 1 112 ? -0.052 -16.219 14.659 1.00 81.88 112 LEU A O 1
ATOM 935 N N . GLU A 1 113 ? 1.439 -14.658 15.261 1.00 73.94 113 GLU A N 1
ATOM 936 C CA . GLU A 1 113 ? 1.713 -15.230 16.584 1.00 73.94 113 GLU A CA 1
ATOM 937 C C . GLU A 1 113 ? 0.747 -14.737 17.677 1.00 73.94 113 GLU A C 1
ATOM 939 O O . GLU A 1 113 ? 0.713 -15.324 18.756 1.00 73.94 113 GLU A O 1
ATOM 944 N N . SER A 1 114 ? -0.030 -13.670 17.430 1.00 60.22 114 SER A N 1
ATOM 945 C CA . SER A 1 114 ? -0.896 -13.024 18.439 1.00 60.22 114 SER A CA 1
ATOM 946 C C . SER A 1 114 ? -0.153 -12.679 19.747 1.00 60.22 114 SER A C 1
ATOM 948 O O . SER A 1 114 ? -0.725 -12.724 20.837 1.00 60.22 114 SER A O 1
ATOM 950 N N . THR A 1 115 ? 1.148 -12.377 19.671 1.00 51.78 115 THR A N 1
ATOM 951 C CA . THR A 1 115 ? 1.986 -12.180 20.863 1.00 51.78 115 THR A CA 1
ATOM 952 C C . THR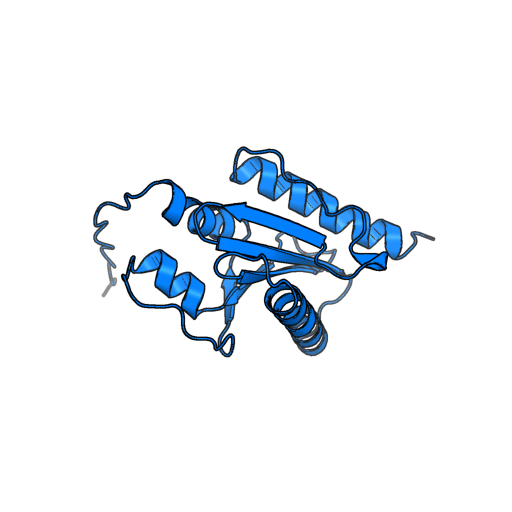 A 1 115 ? 1.829 -10.761 21.419 1.00 51.78 115 THR A C 1
ATOM 954 O O . THR A 1 115 ? 2.073 -9.779 20.721 1.00 51.78 115 THR A O 1
ATOM 957 N N . ASP A 1 116 ? 1.535 -10.649 22.716 1.00 51.78 116 ASP A N 1
ATOM 958 C CA . ASP A 1 116 ? 1.299 -9.408 23.485 1.00 51.78 116 ASP A CA 1
ATOM 959 C C . ASP A 1 116 ? 2.567 -8.541 23.718 1.00 51.78 116 ASP A C 1
ATOM 961 O O . ASP A 1 116 ? 2.756 -7.910 24.759 1.00 51.78 116 ASP A O 1
ATOM 965 N N . LYS A 1 117 ? 3.532 -8.561 22.787 1.00 51.72 117 LYS A N 1
ATOM 966 C CA . LYS A 1 117 ? 4.804 -7.832 22.917 1.00 51.72 117 LYS A CA 1
ATOM 967 C C . LYS A 1 117 ? 4.781 -6.515 22.151 1.00 51.72 117 LYS A C 1
ATOM 969 O O . LYS A 1 117 ? 4.368 -6.453 20.998 1.00 51.72 117 LYS A O 1
ATOM 974 N N . ALA A 1 118 ? 5.317 -5.480 22.798 1.00 54.09 118 ALA A N 1
ATOM 975 C CA . ALA A 1 118 ? 5.468 -4.144 22.236 1.00 54.09 118 ALA A CA 1
ATOM 976 C C . ALA A 1 118 ? 6.234 -4.160 20.900 1.00 54.09 118 ALA A C 1
ATOM 978 O O . ALA A 1 118 ? 7.315 -4.748 20.786 1.00 54.09 118 ALA A O 1
ATOM 979 N N . MET A 1 119 ? 5.683 -3.466 19.904 1.00 56.91 119 MET A N 1
ATOM 980 C CA . MET A 1 119 ? 6.265 -3.330 18.572 1.00 56.91 119 MET A CA 1
ATOM 981 C C . MET A 1 119 ? 7.491 -2.401 18.617 1.00 56.91 119 MET A C 1
ATOM 983 O O . MET A 1 119 ? 7.375 -1.177 18.597 1.00 56.91 119 MET A O 1
ATOM 987 N N . GLY A 1 120 ? 8.692 -2.976 18.715 1.00 55.91 120 GLY A N 1
ATOM 988 C CA . GLY A 1 120 ? 9.948 -2.234 18.577 1.00 55.91 120 GLY A CA 1
ATOM 989 C C . GLY A 1 120 ? 10.256 -1.923 17.108 1.00 55.91 120 GLY A C 1
ATOM 990 O O . GLY A 1 120 ? 10.084 -2.783 16.247 1.00 55.91 120 GLY A O 1
ATOM 991 N N . LYS A 1 121 ? 10.749 -0.715 16.798 1.00 60.00 121 LYS A N 1
ATOM 992 C CA . LYS A 1 121 ? 11.188 -0.365 15.433 1.00 60.00 121 LYS A CA 1
ATOM 993 C C . LYS A 1 121 ? 12.511 -1.076 15.126 1.00 60.00 121 LYS A C 1
ATOM 995 O O . LYS A 1 121 ? 13.543 -0.701 15.683 1.00 60.00 121 LYS A O 1
ATOM 1000 N N . PRO A 1 122 ? 12.500 -2.079 14.229 1.00 55.41 122 PRO A N 1
ATOM 1001 C CA . PRO A 1 122 ? 13.146 -1.834 12.945 1.00 55.41 122 PRO A CA 1
ATOM 1002 C C . PRO A 1 122 ? 12.447 -2.537 11.760 1.00 55.41 122 PRO A C 1
ATOM 1004 O O . PRO A 1 122 ? 12.252 -3.754 11.725 1.00 55.41 122 PRO A O 1
ATOM 1007 N N . HIS A 1 123 ? 12.139 -1.773 10.711 1.00 60.00 123 HIS A N 1
ATOM 1008 C CA . HIS A 1 123 ? 11.700 -2.301 9.411 1.00 60.00 123 HIS A CA 1
ATOM 1009 C C . HIS A 1 123 ? 12.889 -2.844 8.586 1.00 60.00 123 HIS A C 1
ATOM 1011 O O . HIS A 1 123 ? 13.007 -2.547 7.399 1.00 60.00 123 HIS A O 1
ATOM 1017 N N . THR A 1 124 ? 13.821 -3.581 9.205 1.00 70.50 124 THR A N 1
ATOM 1018 C CA . THR A 1 124 ? 15.042 -4.064 8.527 1.00 70.50 124 THR A CA 1
ATOM 1019 C C . THR A 1 124 ? 14.764 -5.229 7.592 1.00 70.50 124 THR A C 1
ATOM 1021 O O . THR A 1 124 ? 15.380 -5.332 6.536 1.00 70.50 124 THR A O 1
ATOM 1024 N N . HIS A 1 125 ? 13.833 -6.102 7.976 1.00 85.25 125 HIS A N 1
ATOM 1025 C CA . HIS A 1 125 ? 13.451 -7.272 7.196 1.00 85.25 125 HIS A CA 1
ATOM 1026 C C . HIS A 1 125 ? 12.041 -7.094 6.659 1.00 85.25 125 HIS A C 1
ATOM 1028 O O . HIS A 1 125 ? 11.143 -6.627 7.365 1.00 85.25 125 HIS A O 1
ATOM 1034 N N . THR A 1 126 ? 11.855 -7.491 5.409 1.00 92.50 126 THR A N 1
ATOM 1035 C CA . THR A 1 126 ? 10.583 -7.390 4.702 1.00 92.50 126 THR A CA 1
ATOM 1036 C C . THR A 1 126 ? 10.216 -8.731 4.101 1.00 92.50 126 THR A C 1
ATOM 1038 O O . THR A 1 126 ? 11.070 -9.592 3.890 1.00 92.50 126 THR A O 1
ATOM 1041 N N . VAL A 1 127 ? 8.928 -8.906 3.849 1.00 95.19 127 VAL A N 1
ATOM 1042 C CA . VAL A 1 127 ? 8.369 -10.067 3.164 1.00 95.19 127 VAL A CA 1
ATOM 1043 C C . VAL A 1 127 ? 7.469 -9.569 2.044 1.00 95.19 127 VAL A C 1
ATOM 1045 O O . VAL A 1 127 ? 6.820 -8.532 2.188 1.00 95.19 127 VAL A O 1
ATOM 1048 N N . THR A 1 128 ? 7.469 -10.283 0.917 1.00 96.69 128 THR A N 1
ATOM 1049 C CA . THR A 1 128 ? 6.551 -10.015 -0.193 1.00 96.69 128 THR A CA 1
ATOM 1050 C C . THR A 1 128 ? 5.432 -11.050 -0.190 1.00 96.69 128 THR A C 1
ATOM 1052 O O . THR A 1 128 ? 5.698 -12.250 -0.152 1.00 96.69 128 THR A O 1
ATOM 1055 N N . ILE A 1 129 ? 4.191 -10.578 -0.201 1.00 96.88 129 ILE A N 1
ATOM 1056 C CA . ILE A 1 129 ? 2.959 -11.364 -0.148 1.00 96.88 129 ILE A CA 1
ATOM 1057 C C . ILE A 1 129 ? 1.969 -10.864 -1.209 1.00 96.88 129 ILE A C 1
ATOM 1059 O O . ILE A 1 129 ? 2.188 -9.839 -1.853 1.00 96.88 129 ILE A O 1
ATOM 1063 N N . CYS A 1 130 ? 0.847 -11.561 -1.393 1.00 97.12 130 CYS A N 1
ATOM 1064 C CA . CYS A 1 130 ? -0.226 -11.086 -2.266 1.00 97.12 130 CYS A CA 1
ATOM 1065 C C . CYS A 1 130 ? -1.193 -10.143 -1.524 1.00 97.12 130 CYS A C 1
ATOM 1067 O O . CYS A 1 130 ? -1.346 -10.229 -0.304 1.00 97.12 130 CYS A O 1
ATOM 1069 N N . ILE A 1 131 ? -1.914 -9.288 -2.268 1.00 97.31 131 ILE A N 1
ATOM 1070 C CA . ILE A 1 131 ? -2.903 -8.346 -1.694 1.00 97.31 131 ILE A CA 1
ATOM 1071 C C . ILE A 1 131 ? -3.945 -9.070 -0.836 1.00 97.31 131 ILE A C 1
ATOM 1073 O O . ILE A 1 131 ? -4.272 -8.601 0.248 1.00 97.31 131 ILE A O 1
ATOM 1077 N N . LYS A 1 132 ? -4.430 -10.234 -1.279 1.00 96.44 132 LYS A N 1
ATOM 1078 C CA . LYS A 1 132 ? -5.436 -10.998 -0.530 1.00 96.44 132 LYS A CA 1
ATOM 1079 C C . LYS A 1 132 ? -4.925 -11.442 0.846 1.00 96.44 132 LYS A C 1
ATOM 1081 O O . LYS A 1 132 ? -5.693 -11.482 1.805 1.00 96.44 132 LYS A O 1
ATOM 1086 N N . PHE A 1 133 ? -3.638 -11.771 0.956 1.00 96.38 133 PHE A N 1
ATOM 1087 C CA . PHE A 1 133 ? -3.055 -12.143 2.241 1.00 96.38 133 PHE A CA 1
ATOM 1088 C C . PHE A 1 133 ? -2.837 -10.919 3.134 1.00 96.38 133 PHE A C 1
ATOM 1090 O O . PHE A 1 133 ? -3.156 -10.989 4.314 1.00 96.38 133 PHE A O 1
ATOM 1097 N N . LEU A 1 134 ? -2.427 -9.770 2.576 1.00 96.56 134 LEU A N 1
ATOM 1098 C CA . LEU A 1 134 ? -2.388 -8.506 3.325 1.00 96.56 134 LEU A CA 1
ATOM 1099 C C . LEU A 1 134 ? -3.746 -8.195 3.967 1.00 96.56 134 LEU A C 1
ATOM 1101 O O . LEU A 1 134 ? -3.807 -7.882 5.150 1.00 96.56 134 LEU A O 1
ATOM 1105 N N . THR A 1 135 ? -4.839 -8.314 3.210 1.00 95.81 135 THR A N 1
ATOM 1106 C CA . THR A 1 135 ? -6.184 -8.036 3.735 1.00 95.81 135 THR A CA 1
ATOM 1107 C C . THR A 1 135 ? -6.637 -9.042 4.785 1.00 95.81 135 THR A C 1
ATOM 1109 O O . THR A 1 135 ? -7.449 -8.698 5.637 1.00 95.81 135 THR A O 1
ATOM 1112 N N . HIS A 1 136 ? -6.107 -10.270 4.755 1.00 93.88 136 HIS A N 1
ATOM 1113 C CA . HIS A 1 136 ? -6.313 -11.221 5.842 1.00 93.88 136 HIS A CA 1
ATOM 1114 C C . HIS A 1 136 ? -5.592 -10.750 7.107 1.00 93.88 136 HIS A C 1
ATOM 1116 O O . HIS A 1 136 ? -6.255 -10.608 8.126 1.00 93.88 136 HIS A O 1
ATOM 1122 N N . LEU A 1 137 ? -4.300 -10.397 7.016 1.00 92.31 137 LEU A N 1
ATOM 1123 C CA . LEU A 1 137 ? -3.527 -9.848 8.143 1.00 92.31 137 LEU A CA 1
ATOM 1124 C C . LEU A 1 137 ? -4.206 -8.612 8.757 1.00 92.31 137 LEU A C 1
ATOM 1126 O O . LEU A 1 137 ? -4.338 -8.525 9.969 1.00 92.31 137 LEU A O 1
ATOM 1130 N N . MET A 1 138 ? -4.722 -7.698 7.928 1.00 92.88 138 MET A N 1
ATOM 1131 C CA . MET A 1 138 ? -5.438 -6.495 8.385 1.00 92.88 138 MET A CA 1
ATOM 1132 C C . MET A 1 138 ? -6.691 -6.789 9.228 1.00 92.88 138 MET A C 1
ATOM 1134 O O . MET A 1 138 ? -7.094 -5.941 10.022 1.00 92.88 138 MET A O 1
ATOM 1138 N N . ARG A 1 139 ? -7.322 -7.956 9.040 1.00 89.62 139 ARG A N 1
ATOM 1139 C CA . ARG A 1 139 ? -8.535 -8.386 9.758 1.00 89.62 139 ARG A CA 1
ATOM 1140 C C . ARG A 1 139 ? -8.234 -9.171 11.039 1.00 89.62 139 ARG A C 1
ATOM 1142 O O . ARG A 1 139 ? -9.102 -9.271 11.899 1.00 89.62 139 ARG A O 1
ATOM 1149 N N . MET A 1 140 ? -7.026 -9.719 11.199 1.00 82.88 140 MET A N 1
ATOM 1150 C CA . MET A 1 140 ? -6.704 -10.574 12.355 1.00 82.88 140 MET A CA 1
ATOM 1151 C C . MET A 1 140 ? -6.823 -9.812 13.689 1.00 82.88 140 MET A C 1
ATOM 1153 O O . MET A 1 140 ? -7.235 -10.401 14.684 1.00 82.88 140 MET A O 1
ATOM 1157 N N . ASP A 1 141 ? -6.586 -8.496 13.694 1.00 64.06 141 ASP A N 1
ATOM 1158 C CA . ASP A 1 141 ? -6.810 -7.637 14.868 1.00 64.06 141 ASP A CA 1
ATOM 1159 C C . ASP A 1 141 ? -8.261 -7.223 15.106 1.00 64.06 141 ASP A C 1
ATOM 1161 O O . ASP A 1 141 ? -8.629 -6.911 16.238 1.00 64.06 141 ASP A O 1
ATOM 1165 N N . THR A 1 142 ? -9.093 -7.151 14.062 1.00 56.09 142 THR A N 1
ATOM 1166 C CA . THR A 1 142 ? -10.483 -6.698 14.230 1.00 56.09 142 THR A CA 1
ATOM 1167 C C . THR A 1 142 ? -11.354 -7.774 14.861 1.00 56.09 142 THR A C 1
ATOM 1169 O O . THR A 1 142 ? -12.324 -7.447 15.543 1.00 56.09 142 THR A O 1
ATOM 1172 N N . ASP A 1 143 ? -10.984 -9.041 14.671 1.00 50.28 143 ASP A N 1
ATOM 1173 C CA . ASP A 1 143 ? -11.848 -10.172 15.000 1.00 50.28 143 ASP A CA 1
ATOM 1174 C C . ASP A 1 143 ? -11.529 -10.819 16.357 1.00 50.28 143 ASP A C 1
ATOM 1176 O O . ASP A 1 143 ? -12.243 -11.733 16.774 1.00 50.28 143 ASP A O 1
ATOM 1180 N N . GLY A 1 144 ? -10.488 -10.367 17.073 1.00 45.12 144 GLY A N 1
ATOM 1181 C CA . GLY A 1 144 ? -10.166 -10.790 18.449 1.00 45.12 144 GLY A CA 1
ATOM 1182 C C . GLY A 1 144 ? -10.036 -12.305 18.677 1.00 45.12 144 GLY A C 1
ATOM 1183 O O . GLY A 1 144 ? -9.981 -12.753 19.820 1.00 45.12 144 GLY A O 1
ATOM 1184 N N . THR A 1 145 ? -10.036 -13.114 17.616 1.00 39.34 145 THR A N 1
ATOM 1185 C CA . THR A 1 145 ? -10.188 -14.562 17.718 1.00 39.34 145 THR A CA 1
ATOM 1186 C C . THR A 1 145 ? -9.597 -15.228 16.485 1.00 39.34 145 THR A C 1
ATOM 1188 O O . THR A 1 145 ? -10.290 -15.508 15.510 1.00 39.34 145 THR A O 1
ATOM 1191 N N . ILE A 1 146 ? -8.314 -15.571 16.543 1.00 44.97 146 ILE A N 1
ATOM 1192 C CA . ILE A 1 146 ? -7.870 -16.769 15.837 1.00 44.97 146 ILE A CA 1
ATOM 1193 C C . ILE A 1 146 ? -7.712 -17.850 16.887 1.00 44.97 146 ILE A C 1
ATOM 1195 O O . ILE A 1 146 ? -6.742 -17.934 17.638 1.00 44.97 146 ILE A O 1
ATOM 1199 N N . SER A 1 147 ? -8.770 -18.659 16.954 1.00 38.16 147 SER A N 1
ATOM 1200 C CA . SER A 1 147 ? -8.744 -20.016 17.477 1.00 38.16 147 SER A CA 1
ATOM 1201 C C . SER A 1 147 ? -7.435 -20.689 17.081 1.00 38.16 147 SER A C 1
ATOM 1203 O O . SER A 1 147 ? -7.057 -20.619 15.913 1.00 38.16 147 SER A O 1
ATOM 1205 N N . HIS A 1 148 ? -6.785 -21.345 18.041 1.00 34.50 148 HIS A N 1
ATOM 1206 C CA . HIS A 1 148 ? -5.542 -22.096 17.885 1.00 34.50 148 HIS A CA 1
ATOM 1207 C C . HIS A 1 148 ? -5.656 -23.147 16.765 1.00 34.50 148 HIS A C 1
ATOM 1209 O O . HIS A 1 148 ? -5.956 -24.313 17.011 1.00 34.50 148 HIS A O 1
ATOM 1215 N N . GLY A 1 149 ? -5.453 -22.725 15.520 1.00 31.59 149 GLY A N 1
ATOM 1216 C CA . GLY A 1 149 ? -5.403 -23.598 14.363 1.00 31.59 149 GLY A CA 1
ATOM 1217 C C . GLY A 1 149 ? -4.050 -24.282 14.351 1.00 31.59 149 GLY A C 1
ATOM 1218 O O . GLY A 1 149 ? -3.057 -23.687 13.943 1.00 31.59 149 GLY A O 1
ATOM 1219 N N . THR A 1 150 ? -4.000 -25.520 14.833 1.00 28.19 150 THR A N 1
ATOM 1220 C CA . THR A 1 150 ? -2.845 -26.399 14.666 1.00 28.19 150 THR A CA 1
ATOM 1221 C C . THR A 1 150 ? -2.573 -26.539 13.168 1.00 28.19 150 THR A C 1
ATOM 1223 O O . THR A 1 150 ? -3.366 -27.127 12.436 1.00 28.19 150 THR A O 1
ATOM 1226 N N . MET A 1 151 ? -1.482 -25.942 12.686 1.00 29.52 151 MET A N 1
ATOM 1227 C CA . MET A 1 151 ? -1.003 -26.175 11.328 1.00 29.52 151 MET A CA 1
ATOM 1228 C C . MET A 1 151 ? -0.324 -27.547 11.319 1.00 29.52 151 MET A C 1
ATOM 1230 O O . MET A 1 151 ? 0.849 -27.668 11.668 1.00 29.52 151 MET A O 1
ATOM 1234 N N . ASP A 1 152 ? -1.073 -28.589 10.959 1.00 29.55 152 ASP A N 1
ATOM 1235 C CA . ASP A 1 152 ? -0.502 -29.903 10.669 1.00 29.55 152 ASP A CA 1
ATOM 1236 C C . ASP A 1 152 ? 0.308 -29.806 9.373 1.00 29.55 152 ASP A C 1
ATOM 1238 O O . ASP A 1 152 ? -0.209 -29.873 8.256 1.00 29.55 152 ASP A O 1
ATOM 1242 N N . ILE A 1 153 ? 1.615 -29.601 9.526 1.00 30.59 153 ILE A N 1
ATOM 1243 C CA . ILE A 1 153 ? 2.569 -29.687 8.426 1.00 30.59 153 ILE A CA 1
ATOM 1244 C C . ILE A 1 153 ? 2.805 -31.176 8.169 1.00 30.59 153 ILE A C 1
ATOM 1246 O O . ILE A 1 153 ? 3.650 -31.809 8.804 1.00 30.59 153 ILE A O 1
ATOM 1250 N N . HIS A 1 154 ? 2.055 -31.755 7.234 1.00 28.64 154 HIS A N 1
ATOM 1251 C CA . HIS A 1 154 ? 2.409 -33.055 6.678 1.00 28.64 154 HIS A CA 1
ATOM 1252 C C . HIS A 1 154 ? 3.708 -32.919 5.877 1.00 28.64 154 HIS A C 1
ATOM 1254 O O . HIS A 1 154 ? 3.717 -32.462 4.737 1.00 28.64 154 HIS A O 1
ATOM 1260 N N . MET A 1 155 ? 4.820 -33.316 6.496 1.00 25.61 155 MET A N 1
ATOM 1261 C CA . MET A 1 155 ? 6.038 -33.663 5.774 1.00 25.61 155 MET A CA 1
ATOM 1262 C C . MET A 1 155 ? 5.830 -35.044 5.145 1.00 25.61 155 MET A C 1
ATOM 1264 O O . MET A 1 155 ? 5.758 -36.049 5.855 1.00 25.61 155 MET A O 1
ATOM 1268 N N . GLU A 1 156 ? 5.696 -35.094 3.821 1.00 31.17 156 GLU A N 1
ATOM 1269 C CA . GLU A 1 156 ? 5.853 -36.348 3.083 1.00 31.17 156 GLU A CA 1
ATOM 1270 C C . GLU A 1 156 ? 7.305 -36.837 3.221 1.00 31.17 156 GLU A C 1
ATOM 1272 O O . GLU A 1 156 ? 8.245 -36.037 3.216 1.00 31.17 156 GLU A O 1
ATOM 1277 N N . LYS A 1 157 ? 7.446 -38.148 3.443 1.00 37.75 157 LYS A N 1
ATOM 1278 C CA . LYS A 1 157 ? 8.708 -38.858 3.702 1.00 37.75 157 LYS A CA 1
ATOM 1279 C C . LYS A 1 157 ? 9.594 -38.973 2.469 1.00 37.75 157 LYS A C 1
ATOM 1281 O O . LYS A 1 157 ? 9.032 -39.187 1.374 1.00 37.75 157 LYS A O 1
#

Radius of gyration: 16.38 Å; chains: 1; bounding box: 32×57×49 Å

Secondary structure (DSSP, 8-state):
---HHHHHHHHHHHHHHHHHHHHTS-----SSHHHH---SEEEEETTEEEEEEEEEESS--HHHHHHHHHHHHHHHHS-TT-SSEEEEEEEEETT-SS-EEEEEHHHHHHHHHT--------TT-EEEEEHHHHHHHHHHTTS--------------